Protein AF-A0A1B6LBE4-F1 (afdb_monomer_lite)

Secondary structure (DSSP, 8-state):
--HHHHHHHHHHHHHTT----SHHHHHHHHHHHHHHHHHHHHHHHTTSTTHHHHTHHHHHHHTT--GGGS-HHHHHHHHHHHHHHHHHHHS------S--PPPPPPPPP-

Sequence (110 aa):
SSLDNIAEDLRLRLTDGDEEEGPRSTDSRVFYCSTVLLAGFVKVYRKYPQSKILFKPVHQSYNQIQADGYPPTVRQEVEGLQTLLEVLQSAHLPPVVKAAKKPKALRQYE

Structure (mmCIF, N/CA/C/O backbone):
data_AF-A0A1B6LBE4-F1
#
_entry.id   AF-A0A1B6LBE4-F1
#
loop_
_atom_site.group_PDB
_atom_site.id
_atom_site.type_symbol
_atom_site.label_atom_id
_atom_site.label_alt_id
_atom_site.label_comp_id
_atom_site.label_asym_id
_atom_site.label_entity_id
_atom_site.label_seq_id
_atom_site.pdbx_PDB_ins_code
_atom_site.Cartn_x
_atom_site.Cartn_y
_atom_site.Cartn_z
_atom_site.occupancy
_atom_site.B_iso_or_equiv
_atom_site.auth_seq_id
_atom_site.auth_comp_id
_atom_site.auth_asym_id
_atom_site.auth_atom_id
_atom_site.pdbx_PDB_model_num
ATOM 1 N N . SER A 1 1 ? -17.573 19.294 -18.566 1.00 49.91 1 SER A N 1
ATOM 2 C CA . SER A 1 1 ? -16.589 20.228 -19.145 1.00 49.91 1 SER A CA 1
ATOM 3 C C . SER A 1 1 ? -15.295 20.395 -18.338 1.00 49.91 1 SER A C 1
ATOM 5 O O . SER A 1 1 ? -14.325 20.821 -18.942 1.00 49.91 1 SER A O 1
ATOM 7 N N . SER A 1 2 ? -15.196 20.043 -17.042 1.00 53.78 2 SER A N 1
ATOM 8 C CA . SER A 1 2 ? -13.883 19.998 -16.339 1.00 53.78 2 SER A CA 1
ATOM 9 C C . SER A 1 2 ? -13.255 18.606 -16.230 1.00 53.78 2 SER A C 1
ATOM 11 O O . SER A 1 2 ? -12.039 18.512 -16.133 1.00 53.78 2 SER A O 1
ATOM 13 N N . LEU A 1 3 ? -14.051 17.532 -16.250 1.00 46.97 3 LEU A N 1
ATOM 14 C CA . LEU A 1 3 ? -13.532 16.159 -16.154 1.00 46.97 3 LEU A CA 1
ATOM 15 C C . LEU A 1 3 ? -12.863 15.696 -17.456 1.00 46.97 3 LEU A C 1
ATOM 17 O O . LEU A 1 3 ? -11.840 15.023 -17.402 1.00 46.97 3 LEU A O 1
ATOM 21 N N . ASP A 1 4 ? -13.379 16.141 -18.603 1.00 49.28 4 ASP A N 1
ATOM 22 C CA . ASP A 1 4 ? -12.826 15.817 -19.926 1.00 49.28 4 ASP A CA 1
ATOM 23 C C . ASP A 1 4 ? -11.424 16.419 -20.123 1.00 49.28 4 ASP A C 1
ATOM 25 O O . ASP A 1 4 ? -10.544 15.785 -20.693 1.00 49.28 4 ASP A O 1
ATOM 29 N N . ASN A 1 5 ? -11.174 17.602 -19.551 1.00 52.66 5 ASN A N 1
ATOM 30 C CA . ASN A 1 5 ? -9.867 18.265 -19.610 1.00 52.66 5 ASN A CA 1
ATOM 31 C C . ASN A 1 5 ? -8.791 17.552 -18.778 1.00 52.66 5 ASN A C 1
ATOM 33 O O . ASN A 1 5 ? -7.624 17.559 -19.150 1.00 52.66 5 ASN A O 1
ATOM 37 N N . ILE A 1 6 ? -9.169 16.926 -17.659 1.00 55.75 6 ILE A N 1
ATOM 38 C CA . ILE A 1 6 ? -8.226 16.160 -16.827 1.00 55.75 6 ILE A CA 1
ATOM 39 C C . ILE A 1 6 ? -7.868 14.842 -17.522 1.00 55.75 6 ILE A C 1
ATOM 41 O O . ILE A 1 6 ? -6.722 14.405 -17.461 1.00 55.75 6 ILE A O 1
ATOM 45 N N . ALA A 1 7 ? -8.843 14.221 -18.193 1.00 56.66 7 ALA A N 1
ATOM 46 C CA . ALA A 1 7 ? -8.626 12.999 -18.955 1.00 56.66 7 ALA A CA 1
ATOM 47 C C . ALA A 1 7 ? -7.682 1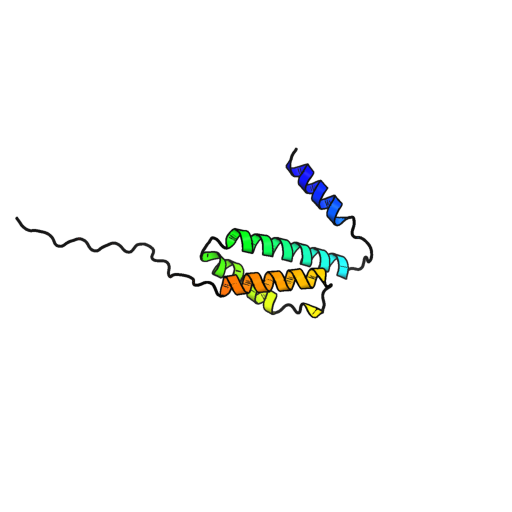3.234 -20.146 1.00 56.66 7 ALA A C 1
ATOM 49 O O . ALA A 1 7 ? -6.764 12.441 -20.338 1.00 56.66 7 ALA A O 1
ATOM 50 N N . GLU A 1 8 ? -7.853 14.335 -20.884 1.00 54.72 8 GLU A N 1
ATOM 51 C CA . GLU A 1 8 ? -6.966 14.703 -21.997 1.00 54.72 8 GLU A CA 1
ATOM 52 C C . GLU A 1 8 ? -5.561 15.124 -21.530 1.00 54.72 8 GLU A C 1
ATOM 54 O O . GLU A 1 8 ? -4.576 14.710 -22.140 1.00 54.72 8 GLU A O 1
ATOM 59 N N . ASP A 1 9 ? -5.430 15.849 -20.409 1.00 59.12 9 ASP A N 1
ATOM 60 C CA . ASP A 1 9 ? -4.117 16.212 -19.839 1.00 59.12 9 ASP A CA 1
ATOM 61 C C . ASP A 1 9 ? -3.330 14.977 -19.357 1.00 59.12 9 ASP A C 1
ATOM 63 O O . ASP A 1 9 ? -2.115 14.882 -19.548 1.00 59.12 9 ASP A O 1
ATOM 67 N N . LEU A 1 10 ? -4.022 13.977 -18.793 1.00 57.06 10 LEU A N 1
ATOM 68 C CA . LEU A 1 10 ? -3.409 12.682 -18.483 1.00 57.06 10 LEU A CA 1
ATOM 69 C C . LEU A 1 10 ? -3.020 11.914 -19.750 1.00 57.06 10 LEU A C 1
ATOM 71 O O . LEU A 1 10 ? -1.977 11.264 -19.763 1.00 57.06 10 LEU A O 1
ATOM 75 N N . ARG A 1 11 ? -3.845 11.975 -20.803 1.00 60.91 11 ARG A N 1
ATOM 76 C CA . ARG A 1 11 ? -3.601 11.279 -22.074 1.00 60.91 11 ARG A CA 1
ATOM 77 C C . ARG A 1 11 ? -2.348 11.808 -22.764 1.00 60.91 11 ARG A C 1
ATOM 79 O O . ARG A 1 11 ? -1.516 11.008 -23.175 1.00 60.91 11 ARG A O 1
ATOM 86 N N . LEU A 1 12 ? -2.190 13.131 -22.807 1.00 55.25 12 LEU A N 1
ATOM 87 C CA . LEU A 1 12 ? -1.036 13.810 -23.404 1.00 55.25 12 LEU A CA 1
ATOM 88 C C . LEU A 1 12 ? 0.274 13.484 -22.674 1.00 55.25 12 LEU A C 1
ATOM 90 O O . LEU A 1 12 ? 1.291 13.230 -23.312 1.00 55.25 12 LEU A O 1
ATOM 94 N N . ARG A 1 13 ? 0.243 13.389 -21.339 1.00 59.19 13 ARG A N 1
ATOM 95 C CA . ARG A 1 13 ? 1.415 12.995 -20.536 1.00 59.19 13 ARG A CA 1
ATOM 96 C C . ARG A 1 13 ? 1.841 11.539 -20.713 1.00 59.19 13 ARG A C 1
ATOM 98 O O . ARG A 1 13 ? 2.985 11.212 -20.415 1.00 59.19 13 ARG A O 1
ATOM 105 N N . LEU A 1 14 ? 0.932 10.668 -21.148 1.00 55.59 14 LEU A N 1
ATOM 106 C CA . LEU A 1 14 ? 1.220 9.251 -21.381 1.00 55.59 14 LEU A CA 1
ATOM 107 C C . LEU A 1 14 ? 1.811 8.991 -22.775 1.00 55.59 14 LEU A C 1
ATOM 109 O O . LEU A 1 14 ? 2.466 7.969 -22.953 1.00 55.59 14 LEU A O 1
ATOM 113 N N . THR A 1 15 ? 1.606 9.898 -23.736 1.00 53.38 15 THR A N 1
ATOM 114 C CA . THR A 1 15 ? 2.076 9.759 -25.128 1.00 53.38 15 THR A CA 1
ATOM 115 C C . THR A 1 15 ? 3.470 10.327 -25.402 1.00 53.38 15 THR A C 1
ATOM 117 O O . THR A 1 15 ? 4.088 9.922 -26.378 1.00 53.38 15 THR A O 1
ATOM 120 N N . ASP A 1 16 ? 4.017 11.190 -24.543 1.00 48.62 16 ASP A N 1
ATOM 121 C CA . ASP A 1 16 ? 5.353 11.792 -24.749 1.00 48.62 16 ASP A CA 1
ATOM 122 C C . ASP A 1 16 ? 6.530 10.883 -24.317 1.00 48.62 16 ASP A C 1
ATOM 124 O O . ASP A 1 16 ? 7.668 11.333 -24.197 1.00 48.62 16 ASP A O 1
ATOM 128 N N . GLY A 1 17 ? 6.277 9.594 -24.069 1.00 47.75 17 GLY A N 1
ATOM 129 C CA . GLY A 1 17 ? 7.264 8.632 -23.561 1.00 47.75 17 GLY A CA 1
ATOM 130 C C . GLY A 1 17 ? 7.367 7.334 -24.363 1.00 47.75 17 GLY A C 1
ATOM 131 O O . GLY A 1 17 ? 7.610 6.284 -23.762 1.00 47.75 17 GLY A O 1
ATOM 132 N N . ASP A 1 18 ? 7.135 7.374 -25.677 1.00 49.91 18 ASP A N 1
ATOM 133 C CA . ASP A 1 18 ? 7.287 6.218 -26.570 1.00 49.91 18 ASP A CA 1
ATOM 134 C C . ASP A 1 18 ? 8.662 6.199 -27.250 1.00 49.91 18 ASP A C 1
ATOM 136 O O . ASP A 1 18 ? 8.840 6.796 -28.303 1.00 49.91 18 ASP A O 1
ATOM 140 N N . GLU A 1 19 ? 9.594 5.428 -26.686 1.00 52.16 19 GLU A N 1
ATOM 141 C CA . GLU A 1 19 ? 10.431 4.511 -27.470 1.00 52.16 19 GLU A CA 1
ATOM 142 C C . GLU A 1 19 ? 10.560 3.18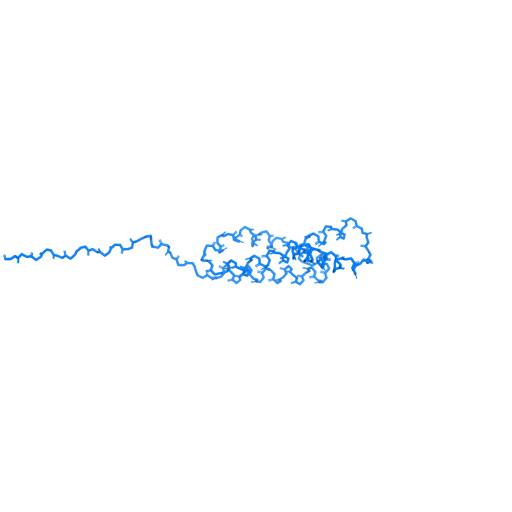8 -26.685 1.00 52.16 19 GLU A C 1
ATOM 144 O O . GLU A 1 19 ? 10.694 3.204 -25.462 1.00 52.16 19 GLU A O 1
ATOM 149 N N . GLU A 1 20 ? 10.494 2.061 -27.410 1.00 45.31 20 GLU A N 1
ATOM 150 C CA . GLU A 1 20 ? 10.489 0.644 -26.974 1.00 45.31 20 GLU A CA 1
ATOM 151 C C . GLU A 1 20 ? 9.094 0.007 -26.725 1.00 45.31 20 GLU A C 1
ATOM 153 O O . GLU A 1 20 ? 8.685 -0.335 -25.608 1.00 45.31 20 GLU A O 1
ATOM 158 N N . GLU A 1 21 ? 8.358 -0.228 -27.821 1.00 48.66 21 GLU A N 1
ATOM 159 C CA . GLU A 1 21 ? 7.207 -1.140 -27.862 1.00 48.66 21 GLU A CA 1
ATOM 160 C C . GLU A 1 21 ? 7.653 -2.613 -27.891 1.00 48.66 21 GLU A C 1
ATOM 162 O O . GLU A 1 21 ? 8.158 -3.135 -28.884 1.00 48.66 21 GLU A O 1
ATOM 167 N N . GLY A 1 22 ? 7.380 -3.318 -26.796 1.00 46.44 22 GLY A N 1
ATOM 168 C CA . GLY A 1 22 ? 7.283 -4.772 -26.744 1.00 46.44 22 GLY A CA 1
ATOM 169 C C . GLY A 1 22 ? 6.159 -5.157 -25.777 1.00 46.44 22 GLY A C 1
ATOM 170 O O . GLY A 1 22 ? 5.789 -4.342 -24.936 1.00 46.44 22 GLY A O 1
ATOM 171 N N . PRO A 1 23 ? 5.626 -6.392 -25.804 1.00 49.03 23 PRO A N 1
ATOM 172 C CA . PRO A 1 23 ? 4.526 -6.804 -24.917 1.00 49.03 23 PRO A CA 1
ATOM 173 C C . PRO A 1 23 ? 4.839 -6.621 -23.416 1.00 49.03 23 PRO A C 1
ATOM 175 O O . PRO A 1 23 ? 3.938 -6.462 -22.602 1.00 49.03 23 PRO A O 1
ATOM 178 N N . ARG A 1 24 ? 6.125 -6.557 -23.042 1.00 53.75 24 ARG A N 1
ATOM 179 C CA . ARG A 1 24 ? 6.580 -6.245 -21.676 1.00 53.75 24 ARG A CA 1
ATOM 180 C C . ARG A 1 24 ? 6.449 -4.766 -21.285 1.00 53.75 24 ARG A C 1
ATOM 182 O O . ARG A 1 24 ? 6.385 -4.476 -20.088 1.00 53.75 24 ARG A O 1
ATOM 189 N N . SER A 1 25 ? 6.439 -3.833 -22.239 1.00 59.06 25 SER A N 1
ATOM 190 C CA . SER A 1 25 ? 6.384 -2.395 -21.945 1.00 59.06 25 SER A CA 1
ATOM 191 C C . SER A 1 25 ? 4.976 -1.960 -21.536 1.00 59.06 25 SER A C 1
ATOM 193 O O . SER A 1 25 ? 4.827 -1.186 -20.590 1.00 59.06 25 SER A O 1
ATOM 195 N N . THR A 1 26 ? 3.934 -2.535 -22.143 1.00 63.31 26 THR A N 1
ATOM 196 C CA . THR A 1 26 ? 2.534 -2.265 -21.782 1.00 63.31 26 THR A CA 1
ATOM 197 C C . THR A 1 26 ? 2.198 -2.804 -20.390 1.00 63.31 26 THR A C 1
ATOM 199 O O . THR A 1 26 ? 1.667 -2.062 -19.563 1.00 63.31 26 THR A O 1
ATOM 202 N N . ASP A 1 27 ? 2.596 -4.044 -20.087 1.00 72.75 27 ASP A N 1
ATOM 203 C CA . ASP A 1 27 ? 2.421 -4.645 -18.756 1.00 72.75 27 ASP A CA 1
ATOM 204 C C . ASP A 1 27 ? 3.148 -3.837 -17.670 1.00 72.75 27 ASP A C 1
ATOM 206 O O . ASP A 1 27 ? 2.605 -3.592 -16.590 1.00 72.75 27 ASP A O 1
ATOM 210 N N . SER A 1 28 ? 4.351 -3.340 -17.980 1.00 76.25 28 SER A N 1
ATOM 211 C CA . SER A 1 28 ? 5.123 -2.490 -17.066 1.00 76.25 28 SER A CA 1
ATOM 212 C C . SER A 1 28 ? 4.455 -1.135 -16.820 1.00 76.25 28 SER A C 1
ATOM 214 O O . SER A 1 28 ? 4.445 -0.661 -15.685 1.00 76.25 28 SER A O 1
ATOM 216 N N . ARG A 1 29 ? 3.853 -0.520 -17.848 1.00 82.81 29 ARG A N 1
ATOM 217 C CA . ARG A 1 29 ? 3.093 0.737 -17.717 1.00 82.81 29 ARG A CA 1
ATOM 218 C C . ARG A 1 29 ? 1.837 0.551 -16.868 1.00 82.81 29 ARG A C 1
ATOM 220 O O . ARG A 1 29 ? 1.581 1.359 -15.978 1.00 82.81 29 ARG A O 1
ATOM 227 N N . VAL A 1 30 ? 1.083 -0.528 -17.084 1.00 87.44 30 VAL A N 1
ATOM 228 C CA . VAL A 1 30 ? -0.103 -0.850 -16.272 1.00 87.44 30 VAL A CA 1
ATOM 229 C C . VAL A 1 30 ? 0.295 -1.083 -14.817 1.00 87.44 30 VAL A C 1
ATOM 231 O O . VAL A 1 30 ? -0.316 -0.515 -13.908 1.00 87.44 30 VAL A O 1
ATOM 234 N N . PHE A 1 31 ? 1.355 -1.860 -14.588 1.00 89.19 31 PHE A N 1
ATOM 235 C CA . PHE A 1 31 ? 1.869 -2.118 -13.249 1.00 89.19 31 PHE A CA 1
ATOM 236 C C . PHE A 1 31 ? 2.337 -0.831 -12.553 1.00 89.19 31 PHE A C 1
ATOM 238 O O . PHE A 1 31 ? 1.954 -0.576 -11.408 1.00 89.19 31 PHE A O 1
ATOM 245 N N . TYR A 1 32 ? 3.067 0.031 -13.260 1.00 91.00 32 TYR A N 1
ATOM 246 C CA . TYR A 1 32 ? 3.453 1.358 -12.783 1.00 91.00 32 TYR A CA 1
ATOM 247 C C . TYR A 1 32 ? 2.237 2.203 -12.384 1.00 91.00 32 TYR A C 1
ATOM 249 O O . TYR A 1 32 ? 2.132 2.626 -11.232 1.00 91.00 32 TYR A O 1
ATOM 257 N N . CYS A 1 33 ? 1.271 2.389 -13.290 1.00 91.75 33 CYS A N 1
ATOM 258 C CA . CYS A 1 33 ? 0.067 3.174 -13.016 1.00 91.75 33 CYS A CA 1
ATOM 259 C C . CYS A 1 33 ? -0.712 2.617 -11.820 1.00 91.75 33 CYS A C 1
ATOM 261 O O . CYS A 1 33 ? -1.159 3.379 -10.962 1.00 91.75 33 CYS A O 1
ATOM 263 N N . SER A 1 34 ? -0.841 1.291 -11.728 1.00 92.88 34 SER A N 1
ATOM 264 C CA . SER A 1 34 ? -1.508 0.643 -10.599 1.00 92.88 34 SER A CA 1
ATOM 265 C C . SER A 1 34 ? -0.780 0.901 -9.276 1.00 92.88 34 SER A C 1
ATOM 267 O O . SER A 1 34 ? -1.428 1.235 -8.286 1.00 92.88 34 SER A O 1
ATOM 269 N N . THR A 1 35 ? 0.555 0.856 -9.271 1.00 92.56 35 THR A N 1
ATOM 270 C CA . THR A 1 35 ? 1.395 1.108 -8.091 1.00 92.56 35 THR A CA 1
ATOM 271 C C . THR A 1 35 ? 1.254 2.554 -7.617 1.00 92.56 35 THR A C 1
ATOM 273 O O . THR A 1 35 ? 1.007 2.796 -6.433 1.00 92.56 35 THR A O 1
A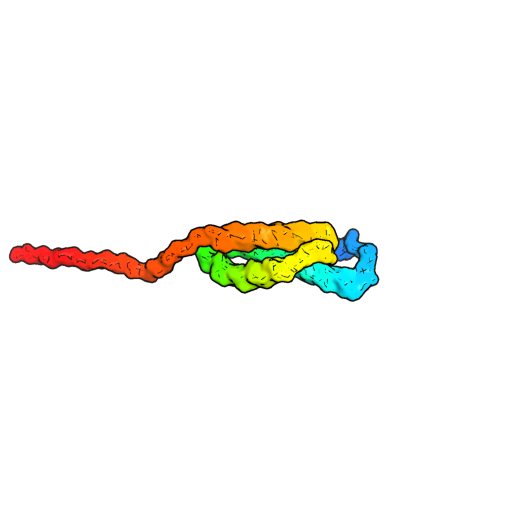TOM 276 N N . VAL A 1 36 ? 1.301 3.516 -8.543 1.00 93.25 36 VAL A N 1
ATOM 277 C CA . VAL A 1 36 ? 1.119 4.946 -8.248 1.00 93.25 36 VAL A CA 1
ATOM 278 C C . VAL A 1 36 ? -0.280 5.224 -7.686 1.00 93.25 36 VAL A C 1
ATOM 280 O O . VAL A 1 36 ? -0.422 5.904 -6.664 1.00 93.25 36 VAL A O 1
ATOM 283 N N . LEU A 1 37 ? -1.328 4.668 -8.305 1.00 95.50 37 LEU A N 1
ATOM 284 C CA . LEU A 1 37 ? -2.705 4.802 -7.814 1.00 95.50 37 LEU A CA 1
ATOM 285 C C . LEU A 1 37 ? -2.855 4.217 -6.409 1.00 95.50 37 LEU A C 1
ATOM 287 O O . LEU A 1 37 ? -3.478 4.827 -5.535 1.00 95.50 37 LEU A O 1
ATOM 291 N N . LEU A 1 38 ? -2.253 3.055 -6.169 1.00 95.25 38 LEU A N 1
ATOM 292 C CA . LEU A 1 38 ? -2.337 2.373 -4.889 1.00 95.25 38 LEU A CA 1
ATOM 293 C C . LEU A 1 38 ? -1.586 3.135 -3.790 1.00 95.25 38 LEU A C 1
ATOM 295 O O . LEU A 1 38 ? -2.118 3.287 -2.688 1.00 95.25 38 LEU A O 1
ATOM 299 N N . ALA A 1 39 ? -0.435 3.733 -4.102 1.00 93.62 39 ALA A N 1
ATOM 300 C CA . ALA A 1 39 ? 0.246 4.673 -3.213 1.00 93.62 39 ALA A CA 1
ATOM 301 C C . ALA A 1 39 ? -0.630 5.896 -2.888 1.00 93.62 39 ALA A C 1
ATOM 303 O O . ALA A 1 39 ? -0.684 6.339 -1.735 1.00 93.62 39 ALA A O 1
ATOM 304 N N . GLY A 1 40 ? -1.370 6.412 -3.875 1.00 93.00 40 GLY A N 1
ATOM 305 C CA . GLY A 1 40 ? -2.381 7.452 -3.680 1.00 93.00 40 GLY A CA 1
ATOM 306 C C . GLY A 1 40 ? -3.464 7.033 -2.682 1.00 93.00 40 GLY A C 1
ATOM 307 O O . GLY A 1 40 ? -3.738 7.757 -1.720 1.00 93.00 40 GLY A O 1
ATOM 308 N N . PHE A 1 41 ? -4.028 5.833 -2.839 1.00 94.25 41 PHE A N 1
ATOM 309 C CA . PHE A 1 41 ? -5.024 5.304 -1.906 1.00 94.25 41 PHE A CA 1
ATOM 310 C C . PHE A 1 41 ? -4.463 5.132 -0.494 1.00 94.25 41 PHE A C 1
ATOM 312 O O . PHE A 1 41 ? -5.098 5.573 0.465 1.00 94.25 41 PHE A O 1
ATOM 319 N N . VAL A 1 42 ? -3.264 4.567 -0.338 1.00 93.50 42 VAL A N 1
ATOM 320 C CA . VAL A 1 42 ? -2.628 4.415 0.981 1.00 93.50 42 VAL A CA 1
ATOM 321 C C . VAL A 1 42 ? -2.504 5.771 1.685 1.00 93.50 42 VAL A C 1
ATOM 323 O O . VAL A 1 42 ? -2.875 5.888 2.854 1.00 93.50 42 VAL A O 1
ATOM 326 N N . LYS A 1 43 ? -2.077 6.822 0.971 1.00 92.06 43 LYS A N 1
ATOM 327 C CA . LYS A 1 43 ? -1.968 8.186 1.520 1.00 92.06 43 LYS A CA 1
ATOM 328 C C . LYS A 1 43 ? -3.324 8.747 1.969 1.00 92.06 43 LYS A C 1
ATOM 330 O O . LYS A 1 43 ? -3.420 9.276 3.075 1.00 92.06 43 LYS A O 1
ATOM 335 N N . VAL A 1 44 ? -4.377 8.600 1.159 1.00 93.31 44 VAL A N 1
ATOM 336 C CA . VAL A 1 44 ? -5.727 9.118 1.469 1.00 93.31 44 VAL A CA 1
ATOM 337 C C . VAL A 1 44 ? -6.374 8.375 2.642 1.00 93.31 44 VAL A C 1
ATOM 339 O O . VAL A 1 44 ? -6.996 8.990 3.513 1.00 93.31 44 VAL A O 1
ATOM 342 N N . TYR A 1 45 ? -6.228 7.051 2.683 1.00 91.50 45 TYR A N 1
ATOM 343 C CA . TYR A 1 45 ? -6.883 6.206 3.679 1.00 91.50 45 TYR A CA 1
ATOM 344 C C . TYR A 1 45 ? -6.103 6.082 4.993 1.00 91.50 45 TYR A C 1
ATOM 346 O O . TYR A 1 45 ? -6.673 5.609 5.976 1.00 91.50 45 TYR A O 1
ATOM 354 N N . ARG A 1 46 ? -4.857 6.574 5.068 1.00 87.69 46 ARG A N 1
ATOM 355 C CA . ARG A 1 46 ? -4.022 6.545 6.285 1.00 87.69 46 ARG A CA 1
ATOM 356 C C . ARG A 1 46 ? -4.703 7.148 7.520 1.00 87.69 46 ARG A C 1
ATOM 358 O O . ARG A 1 46 ? -4.410 6.742 8.639 1.00 87.69 46 ARG A O 1
ATOM 365 N N . LYS A 1 47 ? -5.633 8.090 7.329 1.00 87.62 47 LYS A N 1
ATOM 366 C CA . LYS A 1 47 ? -6.412 8.715 8.413 1.00 87.62 47 LYS A CA 1
ATOM 367 C C . LYS A 1 47 ? -7.349 7.749 9.152 1.00 87.62 47 LYS A C 1
ATOM 369 O O . LYS A 1 47 ? -7.783 8.057 10.258 1.00 87.62 47 LYS A O 1
ATOM 374 N N . TYR A 1 48 ? -7.688 6.607 8.554 1.00 88.06 48 TYR A N 1
ATOM 375 C CA . TYR A 1 48 ? -8.590 5.626 9.150 1.00 88.06 48 TYR A CA 1
ATOM 376 C C . TYR A 1 48 ? -7.795 4.530 9.862 1.00 88.06 48 TYR A C 1
ATOM 378 O O . TYR A 1 48 ? -6.947 3.909 9.221 1.00 88.06 48 TYR A O 1
ATOM 386 N N . PRO A 1 49 ? -8.096 4.192 11.128 1.00 82.19 49 PRO A N 1
ATOM 387 C CA . PRO A 1 49 ? -7.436 3.083 11.821 1.00 82.19 49 PRO A CA 1
ATOM 388 C C . PRO A 1 49 ? -7.536 1.756 11.052 1.00 82.19 49 PRO A C 1
ATOM 390 O O . PRO A 1 49 ? -6.597 0.968 11.011 1.00 82.19 49 PRO A O 1
ATOM 393 N N . GLN A 1 50 ? -8.659 1.525 10.370 1.00 86.00 50 GLN A N 1
ATOM 394 C CA . GLN A 1 50 ? -8.939 0.296 9.626 1.00 86.00 50 GLN A CA 1
ATOM 395 C C . GLN A 1 50 ? -8.075 0.132 8.365 1.00 86.00 50 GLN A C 1
ATOM 397 O O . GLN A 1 50 ? -8.030 -0.961 7.801 1.00 86.00 50 GLN A O 1
ATOM 402 N N . SER A 1 51 ? -7.367 1.180 7.932 1.00 89.12 51 SER A N 1
ATOM 403 C CA . SER A 1 51 ? -6.485 1.140 6.759 1.00 89.12 51 SER A CA 1
ATOM 404 C C . SER A 1 51 ? -5.412 0.057 6.876 1.00 89.12 51 SER A C 1
ATOM 406 O O . SER A 1 51 ? -5.143 -0.645 5.905 1.00 89.12 51 SER A O 1
ATOM 408 N N . LYS A 1 52 ? -4.883 -0.178 8.083 1.00 88.81 52 LYS A N 1
ATOM 409 C CA . LYS A 1 52 ? -3.945 -1.274 8.355 1.00 88.81 52 LYS A CA 1
ATOM 410 C C . LYS A 1 52 ? -4.495 -2.637 7.926 1.00 88.81 52 LYS A C 1
ATOM 412 O O . LYS A 1 52 ? -3.774 -3.435 7.332 1.00 88.81 52 LYS A O 1
ATOM 417 N N . ILE A 1 53 ? -5.773 -2.896 8.207 1.00 89.94 53 ILE A N 1
ATOM 418 C CA . ILE A 1 53 ? -6.451 -4.149 7.845 1.00 89.94 53 ILE A CA 1
ATOM 419 C C . ILE A 1 53 ? -6.707 -4.181 6.335 1.00 89.94 53 ILE A C 1
ATOM 421 O O . ILE A 1 53 ? -6.436 -5.193 5.695 1.00 89.94 53 ILE A O 1
ATOM 425 N N . LEU A 1 54 ? -7.170 -3.061 5.772 1.00 92.00 54 LEU A N 1
ATOM 426 C CA . LEU A 1 54 ? -7.506 -2.926 4.354 1.00 92.00 54 LEU A CA 1
ATOM 427 C C . LEU A 1 54 ? -6.309 -3.208 3.431 1.00 92.00 54 LEU A C 1
ATOM 429 O O . LEU A 1 54 ? -6.450 -3.924 2.447 1.00 92.00 54 LEU A O 1
ATOM 433 N N . PHE A 1 55 ? -5.129 -2.679 3.764 1.00 94.31 55 PHE A N 1
ATOM 434 C CA . PHE A 1 55 ? -3.924 -2.793 2.933 1.00 94.31 55 PHE A CA 1
ATOM 435 C C . PHE A 1 55 ? -2.987 -3.940 3.335 1.00 94.31 55 PHE A C 1
ATOM 437 O O . PHE A 1 55 ? -1.936 -4.122 2.723 1.00 94.31 55 PHE A O 1
ATOM 444 N N . LYS A 1 56 ? -3.351 -4.751 4.336 1.00 92.25 56 LYS A N 1
ATOM 445 C CA . LYS A 1 56 ? -2.590 -5.953 4.703 1.00 92.25 56 LYS A CA 1
ATOM 446 C C . LYS A 1 56 ? -2.366 -6.925 3.529 1.00 92.25 56 LYS A C 1
ATOM 448 O O . LYS A 1 56 ? -1.219 -7.334 3.357 1.00 92.25 56 LYS A O 1
ATOM 453 N N . PRO A 1 57 ? -3.384 -7.298 2.721 1.00 93.44 57 PRO A N 1
ATOM 454 C CA . PRO A 1 57 ? -3.163 -8.199 1.587 1.00 93.44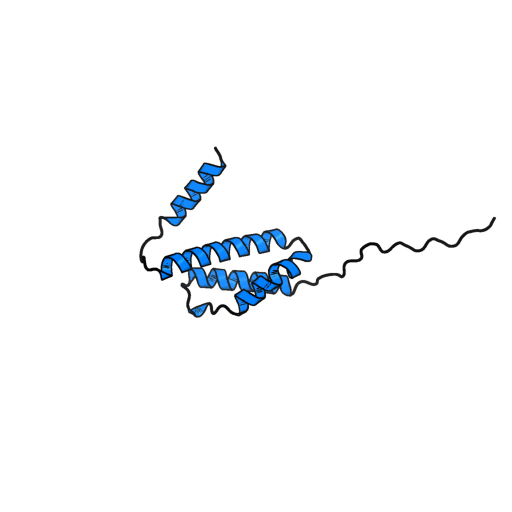 57 PRO A CA 1
ATOM 455 C C . PRO A 1 57 ? -2.241 -7.578 0.533 1.00 93.44 57 PRO A C 1
ATOM 457 O O . PRO A 1 57 ? -1.360 -8.256 0.022 1.00 93.44 57 PRO A O 1
ATOM 460 N N . VAL A 1 58 ? -2.372 -6.272 0.281 1.00 92.94 58 VAL A N 1
ATOM 461 C CA . VAL A 1 58 ? -1.494 -5.546 -0.646 1.00 92.94 58 VAL A CA 1
ATOM 462 C C . VAL A 1 58 ? -0.039 -5.614 -0.182 1.00 92.94 58 VAL A C 1
ATOM 464 O O . VAL A 1 58 ? 0.835 -5.954 -0.969 1.00 92.94 58 VAL A O 1
ATOM 467 N N . HIS A 1 59 ? 0.225 -5.345 1.099 1.00 93.19 59 HIS A N 1
ATOM 468 C CA . HIS A 1 59 ? 1.571 -5.447 1.665 1.00 93.19 59 HIS A CA 1
ATOM 469 C C . HIS A 1 59 ? 2.162 -6.852 1.496 1.00 93.19 59 HIS A C 1
ATOM 471 O O . HIS A 1 59 ? 3.313 -6.996 1.100 1.00 93.19 59 HIS A O 1
ATOM 477 N N . GLN A 1 60 ? 1.363 -7.900 1.719 1.00 93.06 60 GLN A N 1
ATOM 478 C CA . GLN A 1 60 ? 1.808 -9.279 1.502 1.00 93.06 60 GLN A CA 1
ATOM 479 C C . GLN A 1 60 ? 2.148 -9.564 0.036 1.00 93.06 60 GLN A C 1
ATOM 481 O O . GLN A 1 60 ? 3.164 -10.204 -0.222 1.00 93.06 60 GLN A O 1
ATOM 486 N N . SER A 1 61 ? 1.338 -9.080 -0.909 1.00 91.81 61 SER A N 1
ATOM 487 C CA . SER A 1 61 ? 1.616 -9.220 -2.341 1.00 91.81 61 SER A CA 1
ATOM 488 C C . SER A 1 61 ? 2.891 -8.483 -2.743 1.00 91.81 61 SER A C 1
ATOM 490 O O . SER A 1 61 ? 3.740 -9.067 -3.406 1.00 91.81 61 SER A O 1
ATOM 492 N N . TYR A 1 62 ? 3.072 -7.236 -2.300 1.00 90.94 62 TYR A N 1
ATOM 493 C CA . TYR A 1 62 ? 4.247 -6.438 -2.657 1.00 90.94 62 TYR A CA 1
ATOM 494 C C . TYR A 1 62 ? 5.548 -6.965 -2.042 1.00 90.94 62 TYR A C 1
ATOM 496 O O . TYR A 1 62 ? 6.591 -6.824 -2.669 1.00 90.94 62 TYR A O 1
ATOM 504 N N . ASN A 1 63 ? 5.505 -7.649 -0.895 1.00 89.62 63 ASN A N 1
ATOM 505 C CA . ASN A 1 63 ? 6.688 -8.307 -0.321 1.00 89.62 63 ASN A CA 1
ATOM 506 C C . ASN A 1 63 ? 7.175 -9.516 -1.137 1.00 89.62 63 ASN A C 1
ATOM 508 O O . ASN A 1 63 ? 8.293 -9.979 -0.936 1.00 89.62 63 ASN A O 1
ATOM 512 N N . GLN A 1 64 ? 6.343 -10.050 -2.035 1.00 89.69 64 GLN A N 1
ATOM 513 C CA . GLN A 1 64 ? 6.714 -11.152 -2.928 1.00 89.69 64 GLN A CA 1
ATOM 514 C C . GLN A 1 64 ? 7.274 -10.654 -4.268 1.00 89.69 64 GLN A C 1
ATOM 516 O O . GLN A 1 64 ? 7.823 -11.444 -5.034 1.00 89.69 64 GLN A O 1
ATOM 521 N N . ILE A 1 65 ? 7.134 -9.359 -4.566 1.00 87.38 65 ILE A N 1
ATOM 522 C CA . ILE A 1 65 ? 7.581 -8.768 -5.826 1.00 87.38 65 ILE A CA 1
ATOM 523 C C . ILE A 1 65 ? 9.072 -8.442 -5.720 1.00 87.38 65 ILE A C 1
ATOM 525 O O . ILE A 1 65 ? 9.488 -7.659 -4.870 1.00 87.38 65 ILE A O 1
ATOM 529 N N . GLN A 1 66 ? 9.873 -9.011 -6.620 1.00 83.81 66 GLN A N 1
ATOM 530 C CA . GLN A 1 66 ? 11.282 -8.645 -6.771 1.00 83.81 66 GLN A CA 1
ATOM 531 C C . GLN A 1 66 ? 11.396 -7.392 -7.647 1.00 83.81 66 GLN A C 1
ATOM 533 O O . GLN A 1 66 ? 11.089 -7.430 -8.839 1.00 83.81 66 GLN A O 1
ATOM 538 N N . ALA A 1 67 ? 11.822 -6.275 -7.056 1.00 77.50 67 ALA A N 1
ATOM 539 C CA . ALA A 1 67 ? 11.875 -4.978 -7.733 1.00 77.50 67 ALA A CA 1
ATOM 540 C C . ALA A 1 67 ? 13.063 -4.843 -8.721 1.00 77.50 67 ALA A C 1
ATOM 542 O O . ALA A 1 67 ? 13.037 -4.004 -9.626 1.00 77.50 67 ALA A O 1
ATOM 543 N N . ASP A 1 68 ? 14.075 -5.713 -8.602 1.00 78.31 68 ASP A N 1
ATOM 544 C CA . ASP A 1 68 ? 15.313 -5.693 -9.399 1.00 78.31 68 ASP A CA 1
ATOM 545 C C . ASP A 1 68 ? 15.101 -5.943 -10.899 1.00 78.31 68 ASP A C 1
ATOM 547 O O . ASP A 1 68 ? 15.905 -5.506 -11.723 1.00 78.31 68 ASP A O 1
ATOM 551 N N . GLY A 1 69 ? 14.007 -6.616 -11.267 1.00 80.50 69 GLY A N 1
ATOM 552 C CA . GLY A 1 69 ? 13.668 -6.917 -12.660 1.00 80.50 69 GLY A CA 1
ATOM 553 C C . GLY A 1 69 ? 12.993 -5.771 -13.419 1.00 80.50 69 GLY A C 1
ATOM 554 O O . GLY A 1 69 ? 12.824 -5.872 -14.633 1.00 80.50 69 GLY A O 1
ATOM 555 N N . TYR A 1 70 ? 12.598 -4.694 -12.732 1.00 83.44 70 TYR A N 1
ATOM 556 C CA . TYR A 1 70 ? 11.860 -3.585 -13.336 1.00 83.44 70 TYR A CA 1
ATOM 557 C C . TYR A 1 70 ? 12.764 -2.399 -13.706 1.00 83.44 70 TYR A C 1
ATOM 559 O O . TYR A 1 70 ? 13.827 -2.218 -13.093 1.00 83.44 70 TYR A O 1
ATOM 567 N N . PRO A 1 71 ? 12.325 -1.551 -14.662 1.00 87.31 71 PRO A N 1
ATOM 568 C CA . PRO A 1 71 ? 12.976 -0.279 -14.957 1.00 87.31 71 PRO A CA 1
ATOM 569 C C . PRO A 1 71 ? 13.115 0.601 -13.702 1.00 87.31 71 PRO A C 1
ATOM 571 O O . PRO A 1 71 ? 12.245 0.535 -12.826 1.00 87.31 71 PRO A O 1
ATOM 574 N N . PRO A 1 72 ? 14.143 1.469 -13.619 1.00 86.94 72 PRO A N 1
ATOM 575 C CA . PRO A 1 72 ? 14.431 2.272 -12.425 1.00 86.94 72 PRO A CA 1
ATOM 576 C C . PRO A 1 72 ? 13.228 3.063 -11.899 1.00 86.94 72 PRO A C 1
ATOM 578 O O . PRO A 1 72 ? 12.975 3.080 -10.699 1.00 86.94 72 PRO A O 1
ATOM 581 N N . THR A 1 73 ? 12.439 3.655 -12.798 1.00 87.12 73 THR A N 1
ATOM 582 C CA . THR A 1 73 ? 11.243 4.432 -12.445 1.00 87.12 73 THR A CA 1
ATOM 583 C C . THR A 1 73 ? 10.180 3.577 -11.756 1.00 87.12 73 THR A C 1
ATOM 585 O O . THR A 1 73 ? 9.619 3.970 -10.740 1.00 87.12 73 THR A O 1
ATOM 588 N N . VAL A 1 74 ? 9.917 2.378 -12.280 1.00 87.62 74 VAL A N 1
ATOM 589 C CA . VAL A 1 74 ? 8.925 1.455 -11.708 1.00 87.62 74 VAL A CA 1
ATOM 590 C C . VAL A 1 74 ? 9.425 0.898 -10.382 1.00 87.62 74 VAL A C 1
ATOM 592 O O . VAL A 1 74 ? 8.661 0.813 -9.425 1.00 87.62 74 VAL A O 1
ATOM 595 N N . ARG A 1 75 ? 10.719 0.572 -10.305 1.00 89.06 75 ARG A N 1
ATOM 596 C CA . ARG A 1 75 ? 11.370 0.117 -9.075 1.00 89.06 75 ARG A CA 1
ATOM 597 C C . ARG A 1 75 ? 11.211 1.132 -7.947 1.00 89.06 75 ARG A C 1
ATOM 599 O O . ARG A 1 75 ? 10.771 0.758 -6.866 1.00 89.06 75 ARG A O 1
ATOM 606 N N . GLN A 1 76 ? 11.483 2.405 -8.224 1.00 90.12 76 GLN A N 1
ATOM 607 C CA . GLN A 1 76 ? 11.347 3.482 -7.247 1.00 90.12 76 GLN A CA 1
ATOM 608 C C . GLN A 1 76 ? 9.914 3.595 -6.701 1.00 90.12 76 GLN A C 1
ATOM 610 O O . GLN A 1 76 ? 9.725 3.757 -5.496 1.00 90.12 76 GLN A O 1
ATOM 615 N N . GLU A 1 77 ? 8.896 3.469 -7.557 1.00 91.69 77 GLU A N 1
ATOM 616 C CA . GLU A 1 77 ? 7.497 3.496 -7.112 1.00 91.69 77 GLU A CA 1
ATOM 617 C C . GLU A 1 77 ? 7.113 2.256 -6.294 1.00 91.69 77 GLU A C 1
ATOM 619 O O . GLU A 1 77 ? 6.385 2.368 -5.306 1.00 91.69 77 GLU A O 1
ATOM 624 N N . VAL A 1 78 ? 7.617 1.074 -6.664 1.00 91.69 78 VAL A N 1
ATOM 625 C CA . VAL A 1 78 ? 7.398 -0.173 -5.911 1.00 91.69 78 VAL A CA 1
ATOM 626 C C . VAL A 1 78 ? 8.017 -0.081 -4.518 1.00 91.69 78 VAL A C 1
ATOM 628 O O . VAL A 1 78 ? 7.327 -0.345 -3.534 1.00 91.69 78 VAL A O 1
ATOM 631 N N . GLU A 1 79 ? 9.278 0.338 -4.421 1.00 92.19 79 GLU A N 1
ATOM 632 C CA . GLU A 1 79 ? 9.987 0.535 -3.150 1.00 92.19 79 GLU A CA 1
ATOM 633 C C . GLU A 1 79 ? 9.317 1.628 -2.301 1.00 92.19 79 GLU A C 1
ATOM 635 O O . GLU A 1 79 ? 9.125 1.479 -1.088 1.00 92.19 79 GLU A O 1
ATOM 640 N N . GLY A 1 80 ? 8.884 2.716 -2.945 1.00 92.56 80 GLY A N 1
ATOM 641 C CA . GLY A 1 80 ? 8.131 3.788 -2.304 1.00 92.56 80 GLY A CA 1
ATOM 642 C C . GLY A 1 80 ? 6.809 3.294 -1.712 1.00 92.56 80 GLY A C 1
ATOM 643 O O . GLY A 1 80 ? 6.474 3.616 -0.568 1.00 92.56 80 GLY A O 1
ATOM 644 N N . LEU A 1 81 ? 6.066 2.468 -2.452 1.00 94.06 81 LEU A N 1
ATOM 645 C CA . LEU A 1 81 ? 4.830 1.863 -1.968 1.00 94.06 81 LEU A CA 1
ATOM 646 C C . LEU A 1 81 ? 5.083 0.837 -0.854 1.00 94.06 81 LEU A C 1
ATOM 648 O O . LEU A 1 81 ? 4.358 0.856 0.142 1.00 94.06 81 LEU A O 1
ATOM 652 N N . GLN A 1 82 ? 6.103 -0.017 -0.976 1.00 93.38 82 GLN A N 1
ATOM 653 C CA . GLN A 1 82 ? 6.501 -0.960 0.077 1.00 93.38 82 GLN A CA 1
ATOM 654 C C . GLN A 1 82 ? 6.786 -0.220 1.388 1.00 93.38 82 GLN A C 1
ATOM 656 O O . GLN A 1 82 ? 6.181 -0.537 2.411 1.00 93.38 82 GLN A O 1
ATOM 661 N N . THR A 1 83 ? 7.574 0.856 1.336 1.00 93.56 83 THR A N 1
ATOM 662 C CA . THR A 1 83 ? 7.868 1.705 2.502 1.00 93.56 83 THR A CA 1
ATOM 663 C C . THR A 1 83 ? 6.590 2.295 3.114 1.00 93.56 83 THR A C 1
ATOM 665 O O . THR A 1 83 ? 6.396 2.276 4.333 1.00 93.56 83 THR A O 1
ATOM 668 N N . LEU A 1 84 ? 5.669 2.808 2.287 1.00 93.19 84 LEU A N 1
ATOM 669 C CA . LEU A 1 84 ? 4.388 3.340 2.770 1.00 93.19 84 LEU A CA 1
ATOM 670 C C . LEU A 1 84 ? 3.545 2.266 3.467 1.00 93.19 84 LEU A C 1
ATOM 672 O O . LEU A 1 84 ? 2.915 2.544 4.492 1.00 93.19 84 LEU A O 1
ATOM 676 N N . LEU A 1 85 ? 3.528 1.052 2.919 1.00 93.31 85 LEU A N 1
ATOM 677 C CA . LEU A 1 85 ? 2.801 -0.078 3.482 1.00 93.31 85 LEU A CA 1
ATOM 678 C C . LEU A 1 85 ? 3.443 -0.561 4.788 1.00 93.31 85 LEU A C 1
ATOM 680 O O . LEU A 1 85 ? 2.713 -0.796 5.748 1.00 93.31 85 LEU A O 1
ATOM 684 N N . GLU A 1 86 ? 4.768 -0.621 4.890 1.00 93.62 86 GLU A N 1
ATOM 685 C CA . GLU A 1 86 ? 5.474 -0.951 6.135 1.00 93.62 86 GLU A CA 1
ATOM 686 C C . GLU A 1 86 ? 5.176 0.057 7.252 1.00 93.62 86 GLU A C 1
ATOM 688 O O . GLU A 1 86 ? 4.831 -0.318 8.379 1.00 93.62 86 GLU A O 1
ATOM 693 N N . VAL A 1 87 ? 5.221 1.356 6.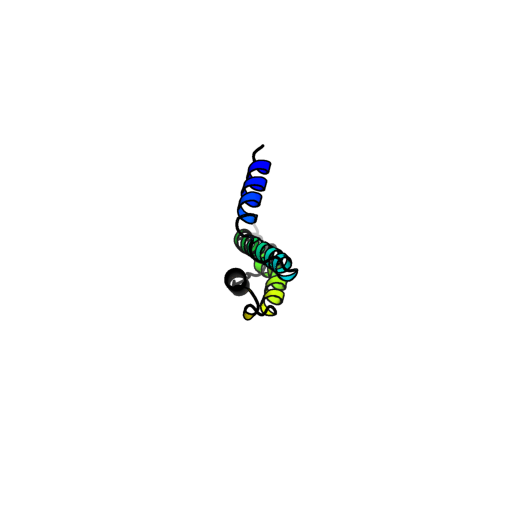940 1.00 91.62 87 VAL A N 1
ATOM 694 C CA . VAL A 1 87 ? 4.849 2.422 7.884 1.00 91.62 87 VAL A CA 1
ATOM 695 C C . VAL A 1 87 ? 3.387 2.278 8.316 1.00 91.62 87 VAL A C 1
ATOM 697 O O . VAL A 1 87 ? 3.051 2.472 9.485 1.00 91.62 87 VAL A O 1
ATOM 700 N N . LEU A 1 88 ? 2.500 1.900 7.397 1.00 90.69 88 LEU A N 1
ATOM 701 C CA . LEU A 1 88 ? 1.098 1.656 7.717 1.00 90.69 88 LEU A CA 1
ATOM 702 C C . LEU A 1 88 ? 0.912 0.422 8.617 1.00 90.69 88 LEU A C 1
ATOM 704 O O . LEU A 1 88 ? 0.088 0.441 9.533 1.00 90.69 88 LEU A O 1
ATOM 708 N N . GLN A 1 89 ? 1.672 -0.650 8.381 1.00 89.44 89 GLN A N 1
ATOM 709 C CA . GLN A 1 89 ? 1.591 -1.889 9.157 1.00 89.44 89 GLN A CA 1
ATOM 710 C C . GLN A 1 89 ? 2.262 -1.783 10.532 1.00 89.44 89 GLN A C 1
ATOM 712 O O . GLN A 1 89 ? 1.830 -2.458 11.471 1.00 89.44 89 GLN A O 1
ATOM 717 N N . SER A 1 90 ? 3.262 -0.918 10.694 1.00 88.94 90 SER A N 1
ATOM 718 C CA . SER A 1 90 ? 3.883 -0.641 11.996 1.00 88.94 90 SER A CA 1
ATOM 719 C C . SER A 1 90 ? 3.007 0.231 12.905 1.00 88.94 90 SER A C 1
ATOM 721 O O . SER A 1 90 ? 3.168 0.198 14.125 1.00 88.94 90 SER A O 1
ATOM 723 N N . ALA A 1 91 ? 2.017 0.942 12.353 1.00 84.12 91 ALA A N 1
ATOM 724 C CA . ALA A 1 91 ? 1.096 1.755 13.139 1.00 84.12 91 ALA A CA 1
ATOM 725 C C . ALA A 1 91 ? 0.314 0.917 14.173 1.00 84.12 91 ALA A C 1
ATOM 727 O O . ALA A 1 91 ? -0.199 -0.176 13.883 1.00 84.12 91 ALA A O 1
ATOM 728 N N . HIS A 1 92 ? 0.206 1.444 15.396 1.00 79.75 92 HIS A N 1
ATOM 729 C CA . HIS A 1 92 ? -0.562 0.820 16.469 1.00 79.75 92 HIS A CA 1
ATOM 730 C C . HIS A 1 92 ? -2.064 0.923 16.177 1.00 79.75 92 HIS A C 1
ATOM 732 O O . HIS A 1 92 ? -2.583 2.011 15.929 1.00 79.75 92 HIS A O 1
ATOM 738 N N . LEU A 1 93 ? -2.763 -0.214 16.217 1.00 77.62 93 LEU A N 1
ATOM 739 C CA . LEU A 1 93 ? -4.212 -0.268 16.059 1.00 77.62 93 LEU A CA 1
ATOM 740 C C . LEU A 1 93 ? -4.850 -0.359 17.453 1.00 77.62 93 LEU A C 1
ATOM 742 O O . LEU A 1 93 ? -4.780 -1.430 18.061 1.00 77.62 93 LEU A O 1
ATOM 746 N N . PRO A 1 94 ? -5.456 0.720 17.977 1.00 73.69 94 PRO A N 1
ATOM 747 C CA . PRO A 1 94 ? -6.111 0.655 19.272 1.00 73.69 94 PRO A CA 1
ATOM 748 C C . PRO A 1 94 ? -7.329 -0.284 19.207 1.00 73.69 94 PRO A C 1
ATOM 750 O O . PRO A 1 94 ? -8.027 -0.329 18.186 1.00 73.69 94 PRO A O 1
ATOM 753 N N . PRO A 1 95 ? -7.617 -1.036 20.282 1.00 76.56 95 PRO A N 1
ATOM 754 C CA . PRO A 1 95 ? -8.784 -1.906 20.336 1.00 76.56 95 PRO A CA 1
ATOM 755 C C . PRO A 1 95 ? -10.078 -1.087 20.239 1.00 76.56 95 PRO A C 1
ATOM 757 O O . PRO A 1 95 ? -10.225 -0.032 20.856 1.00 76.56 95 PRO A O 1
ATOM 760 N N . VAL A 1 96 ? -11.047 -1.588 19.469 1.00 76.19 96 VAL A N 1
ATOM 761 C CA . VAL 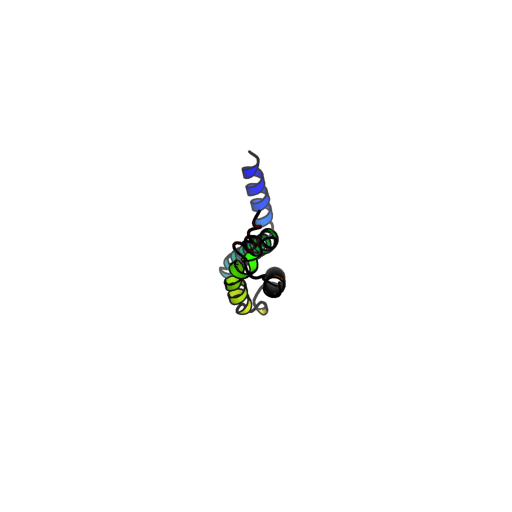A 1 96 ? -12.337 -0.913 19.280 1.00 76.19 96 VAL A CA 1
ATOM 762 C C . VAL A 1 96 ? -13.214 -1.117 20.518 1.00 76.19 96 VAL A C 1
ATOM 764 O O . VAL A 1 96 ? -13.791 -2.186 20.712 1.00 76.19 96 VAL A O 1
ATOM 767 N N . VAL A 1 97 ? -13.370 -0.078 21.340 1.00 77.75 97 VAL A N 1
ATOM 768 C CA . VAL A 1 97 ? -14.314 -0.078 22.469 1.00 77.75 97 VAL A CA 1
ATOM 769 C C . VAL A 1 97 ? -15.671 0.426 21.974 1.00 77.75 97 VAL A C 1
ATOM 771 O O . VAL A 1 97 ? -15.884 1.626 21.830 1.00 77.75 97 VAL A O 1
ATOM 774 N N . LYS A 1 98 ? -16.603 -0.493 21.683 1.00 73.00 98 LYS A N 1
ATOM 775 C CA . LYS A 1 98 ? -17.899 -0.155 21.055 1.00 73.00 98 LYS A CA 1
ATOM 776 C C . LYS A 1 98 ? -18.846 0.670 21.940 1.00 73.00 98 LYS A C 1
ATOM 778 O O . LYS A 1 98 ? -19.719 1.335 21.401 1.00 73.00 98 LYS A O 1
ATOM 783 N N . ALA A 1 99 ? -18.674 0.637 23.261 1.00 69.06 99 ALA A N 1
ATOM 784 C CA . ALA A 1 99 ? -19.212 1.595 24.230 1.00 69.06 99 ALA A CA 1
ATOM 785 C C . ALA A 1 99 ? -18.828 1.115 25.635 1.00 69.06 99 ALA A C 1
ATOM 787 O O . ALA A 1 99 ? -19.392 0.141 26.134 1.00 69.06 99 ALA A O 1
ATOM 788 N N . ALA A 1 100 ? -17.905 1.803 26.304 1.00 66.19 100 ALA A N 1
ATOM 789 C CA . ALA A 1 100 ? -17.738 1.638 27.742 1.00 66.19 100 ALA A CA 1
ATOM 790 C C . ALA A 1 100 ? -18.888 2.386 28.432 1.00 66.19 100 ALA A C 1
ATOM 792 O O . ALA A 1 100 ? -18.786 3.579 28.720 1.00 66.19 100 ALA A O 1
ATOM 793 N N . LYS A 1 101 ? -20.029 1.716 28.639 1.00 79.88 101 LYS A N 1
ATOM 794 C CA . LYS A 1 101 ? -21.096 2.291 29.465 1.00 79.88 101 LYS A CA 1
ATOM 795 C C . LYS A 1 101 ? -20.552 2.429 30.883 1.00 79.88 101 LYS A C 1
ATOM 797 O O . LYS A 1 101 ? -20.200 1.430 31.505 1.00 79.88 101 LYS A O 1
ATOM 802 N N . LYS A 1 102 ? -20.481 3.665 31.383 1.00 81.69 102 LYS A N 1
ATOM 803 C CA . LYS A 1 102 ? -20.160 3.903 32.791 1.00 81.69 102 LYS A CA 1
ATOM 804 C C . LYS A 1 102 ? -21.205 3.176 33.650 1.00 81.69 102 LYS A C 1
ATOM 806 O O . LYS A 1 102 ? -22.395 3.252 33.320 1.00 81.69 102 LYS A O 1
ATOM 811 N N . PRO A 1 103 ? -20.793 2.453 34.703 1.00 82.69 103 PRO A N 1
ATOM 812 C CA . PRO A 1 103 ? -21.744 1.822 35.605 1.00 82.69 103 PRO A CA 1
ATOM 813 C C . PRO A 1 103 ? -22.663 2.892 36.205 1.00 82.69 103 PRO A C 1
ATOM 815 O O . PRO A 1 103 ? -22.238 4.022 36.456 1.00 82.69 103 PRO A O 1
ATOM 818 N N . LYS A 1 104 ? -23.942 2.549 36.395 1.00 84.75 104 LYS A N 1
ATOM 819 C CA . LYS A 1 104 ? -24.884 3.435 37.088 1.00 84.75 104 LYS A CA 1
ATOM 820 C C . LYS A 1 104 ? -24.383 3.668 38.516 1.00 84.75 104 LYS A C 1
ATOM 822 O O . LYS A 1 104 ? -23.901 2.734 39.153 1.00 84.75 104 LYS A O 1
ATOM 827 N N . ALA A 1 105 ? -24.498 4.906 38.993 1.00 85.88 105 ALA A N 1
ATOM 828 C CA . ALA A 1 105 ? -24.138 5.263 40.361 1.00 85.88 105 ALA A CA 1
ATOM 829 C C . ALA A 1 105 ? -24.996 4.496 41.384 1.00 85.88 105 ALA A C 1
ATOM 831 O O . ALA A 1 105 ? -26.104 4.049 41.066 1.00 85.88 105 ALA A O 1
ATOM 832 N N . LEU A 1 106 ? -24.474 4.355 42.608 1.00 85.00 106 LEU A N 1
ATOM 833 C CA . LEU A 1 106 ? -25.216 3.780 43.729 1.00 85.00 106 LEU A CA 1
ATOM 834 C C . LEU A 1 106 ? -26.526 4.556 43.926 1.00 85.00 106 LEU A C 1
ATOM 836 O O . LEU A 1 106 ? -26.531 5.787 43.874 1.00 85.00 106 LEU A O 1
ATOM 840 N N . ARG A 1 107 ? -27.632 3.841 44.156 1.00 83.19 107 ARG A N 1
ATOM 841 C CA . ARG A 1 107 ? -28.897 4.483 44.527 1.00 83.19 107 ARG A CA 1
ATOM 842 C C . ARG A 1 107 ? -28.725 5.127 45.902 1.00 83.19 107 ARG A C 1
ATOM 844 O O . ARG A 1 107 ? -28.356 4.439 46.849 1.00 83.19 107 ARG A O 1
ATOM 851 N N . GLN A 1 108 ? -28.963 6.430 45.982 1.00 87.69 108 GLN A N 1
ATOM 852 C CA . GLN A 1 108 ? -29.086 7.141 47.251 1.00 87.69 108 GLN A CA 1
ATOM 853 C C . GLN A 1 108 ? -30.490 6.871 47.806 1.00 87.69 108 GLN A C 1
ATOM 855 O O . GLN A 1 108 ? -31.452 6.855 47.037 1.00 87.69 108 GLN A O 1
ATOM 860 N N . TYR A 1 109 ? -30.582 6.586 49.102 1.00 84.44 109 TYR A N 1
ATOM 861 C CA . TYR A 1 109 ? -31.848 6.444 49.822 1.00 84.44 109 TYR A CA 1
ATOM 862 C C . TYR A 1 109 ? -32.142 7.765 50.545 1.00 84.44 109 TYR A C 1
ATOM 864 O O . TYR A 1 109 ? -31.197 8.398 51.021 1.00 84.44 109 TYR A O 1
ATOM 872 N N . GLU A 1 110 ? -33.415 8.173 50.568 1.00 71.00 110 GLU A N 1
ATOM 873 C CA . GLU A 1 110 ? -33.923 9.295 51.379 1.00 71.00 110 GLU A CA 1
ATOM 874 C C . GLU A 1 110 ? -34.084 8.894 52.849 1.00 71.00 110 GLU A C 1
ATOM 876 O O . GLU A 1 110 ? -34.485 7.730 53.100 1.00 71.00 110 GLU A O 1
#

Foldseek 3Di:
DVVVVVVVVVVVVVPVDDDDDDPVVVVLVVLQVVLVVVLVVLVVCLPPLCSLVVCVVVLVVLVPDDLVPHDPSSSVSSVVSNVSNVVSNPDDRDDDPVDPDDDDDDDDDD

pLDDT: mean 79.07, std 15.72, range [45.31, 95.5]

Organism: NCBI:txid36148

Radius of gyration: 22.74 Å; chains: 1; bounding box: 49×31×79 Å